Protein AF-A0A1E3LN48-F1 (afdb_monomer_lite)

pLDDT: mean 78.19, std 21.35, range [26.23, 97.19]

Sequence (178 aa):
MTSVLDLRGLIEAQARANANANAYWLDAEYPFARYLGAAATSGVENNGWIWRRGAGKARMLKGLMGLFRPIASDCLCRARGDVAHAAGALEEALRDDEACFFDLRAYVFGEMGDAEKLQLMAAMGMSGRIYPALFGSVMRGLGLGWADVSAQLISPGGAIPAFVVCGIARESSREAIV

Radius of gyration: 16.96 Å; chains: 1; bounding box: 61×35×39 Å

Foldseek 3Di:
DDDDLVLLVVLVLLLVLQCVLPVCSLVPPDLLLQQLLVLLVVCQDPVGGLLDPPNPLLSNLLSLCSNVSSLSSVLCSVVSNPSVNSSVVLVVLLVPACWDQDPNDIDRLLVDDLNVLSNVSNVQSNVSHDRSVSSNSNCVNSVHDSVSNVVLSPDPVSDPPSPPDPDPDPPPPPPPDD

Structure (mmCIF, N/CA/C/O backbone):
data_AF-A0A1E3LN48-F1
#
_entry.id   AF-A0A1E3LN48-F1
#
loop_
_atom_site.group_PDB
_atom_site.id
_atom_site.type_symbol
_atom_site.label_atom_id
_atom_site.label_alt_id
_atom_site.label_comp_id
_atom_site.label_asym_id
_atom_site.label_entity_id
_atom_site.label_seq_id
_atom_site.pdbx_PDB_ins_code
_atom_site.Cartn_x
_atom_site.Cartn_y
_atom_site.Cartn_z
_atom_site.occupancy
_atom_site.B_iso_or_equiv
_atom_site.auth_seq_id
_atom_site.auth_comp_id
_atom_site.auth_asym_id
_atom_site.auth_atom_id
_atom_site.pdbx_PDB_model_num
ATOM 1 N N . MET A 1 1 ? -15.979 13.559 -11.680 1.00 32.53 1 MET A N 1
ATOM 2 C CA . MET A 1 1 ? -15.037 12.838 -12.564 1.00 32.53 1 MET A CA 1
ATOM 3 C C . MET A 1 1 ? -13.732 13.618 -12.613 1.00 32.53 1 MET A C 1
ATOM 5 O O . MET A 1 1 ? -13.529 14.429 -13.504 1.00 32.53 1 MET A O 1
ATOM 9 N N . THR A 1 2 ? -12.889 13.461 -11.597 1.00 31.11 2 THR A N 1
ATOM 10 C CA . THR A 1 2 ? -11.573 14.104 -11.525 1.00 31.11 2 THR A CA 1
ATOM 11 C C . THR A 1 2 ? -10.541 13.153 -12.115 1.00 31.11 2 THR A C 1
ATOM 13 O O . THR A 1 2 ? -10.329 12.077 -11.571 1.00 31.11 2 THR A O 1
ATOM 16 N N . SER A 1 3 ? -10.006 13.569 -13.269 1.00 39.31 3 SER A N 1
ATOM 17 C CA . SER A 1 3 ? -8.729 13.215 -13.901 1.00 39.31 3 SER A CA 1
ATOM 18 C C . SER A 1 3 ? -8.033 11.962 -13.373 1.00 39.31 3 SER A C 1
ATOM 20 O O . SER A 1 3 ? -7.564 11.963 -12.238 1.00 39.31 3 SER A O 1
ATOM 22 N N . VAL A 1 4 ? -7.927 10.960 -14.254 1.00 45.59 4 VAL A N 1
ATOM 23 C CA . VAL A 1 4 ? -7.030 9.795 -14.206 1.00 45.59 4 VAL A CA 1
ATOM 24 C C . VAL A 1 4 ? -5.943 9.956 -13.147 1.00 45.59 4 VAL A C 1
ATOM 26 O O . VAL A 1 4 ? -5.058 10.802 -13.264 1.00 45.59 4 VAL A O 1
ATOM 29 N N . LEU A 1 5 ? -6.072 9.147 -12.100 1.00 58.22 5 LEU A N 1
ATOM 30 C CA . LEU A 1 5 ? -4.992 8.733 -11.224 1.00 58.22 5 LEU A CA 1
ATOM 31 C C . LEU A 1 5 ? -3.686 8.642 -12.027 1.00 58.22 5 LEU A C 1
ATOM 33 O O . LEU A 1 5 ? -3.511 7.683 -12.774 1.00 58.22 5 LEU A O 1
ATOM 37 N N . ASP A 1 6 ? -2.742 9.575 -11.873 1.00 74.56 6 ASP A N 1
ATOM 38 C CA . ASP A 1 6 ? -1.386 9.356 -12.402 1.00 74.56 6 ASP A CA 1
ATOM 39 C C . ASP A 1 6 ? -0.614 8.399 -11.475 1.00 74.56 6 ASP A C 1
ATOM 41 O O . ASP A 1 6 ? 0.480 8.675 -10.978 1.00 74.56 6 ASP A O 1
ATOM 45 N N . LEU A 1 7 ? -1.240 7.252 -11.184 1.00 83.88 7 LEU A N 1
ATOM 46 C CA . LEU A 1 7 ? -0.629 6.128 -10.485 1.00 83.88 7 LEU A CA 1
ATOM 47 C C . LEU A 1 7 ? 0.600 5.653 -11.245 1.00 83.88 7 LEU A C 1
ATOM 49 O O . LEU A 1 7 ? 1.562 5.228 -10.618 1.00 83.88 7 LEU A O 1
ATOM 53 N N . ARG A 1 8 ? 0.607 5.785 -12.574 1.00 89.12 8 ARG A N 1
ATOM 54 C CA . ARG A 1 8 ? 1.781 5.496 -13.391 1.00 89.12 8 ARG A CA 1
ATOM 55 C C . ARG A 1 8 ? 2.971 6.358 -12.976 1.00 89.12 8 ARG A C 1
ATOM 57 O O . ARG A 1 8 ? 4.018 5.797 -12.673 1.00 89.12 8 ARG A O 1
ATOM 64 N N . GLY A 1 9 ? 2.812 7.678 -12.889 1.00 86.44 9 GLY A N 1
ATOM 65 C CA . GLY A 1 9 ? 3.863 8.582 -12.419 1.00 86.44 9 GLY A CA 1
ATOM 66 C C . GLY A 1 9 ? 4.313 8.280 -10.986 1.00 86.44 9 GLY A C 1
ATOM 67 O O . GLY A 1 9 ? 5.513 8.281 -10.699 1.00 86.44 9 GLY A O 1
ATOM 68 N N . LEU A 1 10 ? 3.372 7.943 -10.093 1.00 86.56 10 LEU A N 1
ATOM 69 C CA . LEU A 1 10 ? 3.674 7.522 -8.716 1.00 86.56 10 LEU A CA 1
ATOM 70 C C . LEU A 1 10 ? 4.502 6.225 -8.669 1.00 86.56 10 LEU A C 1
ATOM 72 O O . LEU A 1 10 ? 5.487 6.142 -7.934 1.00 86.56 10 LEU A O 1
ATOM 76 N N . ILE A 1 11 ? 4.123 5.225 -9.465 1.00 91.00 11 ILE A N 1
ATOM 77 C CA . ILE A 1 11 ? 4.805 3.931 -9.570 1.00 91.00 11 ILE A CA 1
ATOM 78 C C . ILE A 1 11 ? 6.184 4.097 -10.211 1.00 91.00 11 ILE A C 1
ATOM 80 O O . ILE A 1 11 ? 7.158 3.538 -9.717 1.00 91.00 11 ILE A O 1
ATOM 84 N N . GLU A 1 12 ? 6.307 4.910 -11.258 1.00 91.19 12 GLU A N 1
ATOM 85 C CA . GLU A 1 12 ? 7.580 5.176 -11.928 1.00 91.19 12 GLU A CA 1
ATOM 86 C C . GLU A 1 12 ? 8.584 5.851 -10.986 1.00 91.19 12 GLU A C 1
ATOM 88 O O . GLU A 1 12 ? 9.752 5.468 -10.898 1.00 91.19 12 GLU A O 1
ATOM 93 N N . ALA A 1 13 ? 8.124 6.838 -10.223 1.00 86.88 13 ALA A N 1
ATOM 94 C CA . ALA A 1 13 ? 8.939 7.482 -9.209 1.00 86.88 13 ALA A CA 1
ATOM 95 C C . ALA A 1 13 ? 9.347 6.517 -8.088 1.00 86.88 13 ALA A C 1
ATOM 97 O O . ALA A 1 13 ? 10.489 6.584 -7.627 1.00 86.88 13 ALA A O 1
ATOM 98 N N . GLN A 1 14 ? 8.466 5.596 -7.686 1.00 89.94 14 GLN A N 1
ATOM 99 C CA . GLN A 1 14 ? 8.826 4.558 -6.724 1.00 89.94 14 GLN A CA 1
ATOM 100 C C . GLN A 1 14 ? 9.845 3.566 -7.300 1.00 89.94 14 GLN A C 1
ATOM 102 O O . GLN A 1 14 ? 10.786 3.201 -6.600 1.00 89.94 14 GLN A O 1
ATOM 107 N N . ALA A 1 15 ? 9.731 3.187 -8.574 1.00 91.31 15 ALA A N 1
ATOM 108 C CA . ALA A 1 15 ? 10.715 2.341 -9.247 1.00 91.31 15 ALA A CA 1
ATOM 109 C C . ALA A 1 15 ? 12.105 2.998 -9.255 1.00 91.31 15 ALA A C 1
ATOM 111 O O . ALA A 1 15 ? 13.094 2.355 -8.900 1.00 91.31 15 ALA A O 1
ATOM 112 N N . ARG A 1 16 ? 12.183 4.303 -9.561 1.00 89.81 16 ARG A N 1
ATOM 113 C CA . ARG A 1 16 ? 13.435 5.076 -9.455 1.00 89.81 16 ARG A CA 1
ATOM 114 C C . ARG A 1 16 ? 13.967 5.115 -8.024 1.00 89.81 16 ARG A C 1
ATOM 116 O O . ARG A 1 16 ? 15.164 4.948 -7.814 1.00 89.81 16 ARG A O 1
ATOM 123 N N . ALA A 1 17 ? 13.094 5.318 -7.038 1.00 86.19 17 ALA A N 1
ATOM 124 C CA . ALA A 1 17 ? 13.481 5.314 -5.630 1.00 86.19 17 ALA A CA 1
ATOM 125 C C . ALA A 1 17 ? 14.064 3.959 -5.195 1.00 86.19 17 ALA A C 1
ATOM 127 O O . ALA A 1 17 ? 15.089 3.933 -4.514 1.00 86.19 17 ALA A O 1
ATOM 128 N N . ASN A 1 18 ? 13.458 2.849 -5.625 1.00 88.81 18 ASN A N 1
ATOM 129 C CA . ASN A 1 18 ? 13.949 1.503 -5.337 1.00 88.81 18 ASN A CA 1
ATOM 130 C C . ASN A 1 18 ? 15.309 1.253 -6.002 1.00 88.81 18 ASN A C 1
ATOM 132 O O . ASN A 1 18 ? 16.236 0.823 -5.321 1.00 88.81 18 ASN A O 1
ATOM 136 N N . ALA A 1 19 ? 15.457 1.604 -7.284 1.00 89.62 19 ALA A N 1
ATOM 137 C CA . ALA A 1 19 ? 16.708 1.447 -8.027 1.00 89.62 19 ALA A CA 1
ATOM 138 C C . ALA A 1 19 ? 17.864 2.267 -7.430 1.00 89.62 19 ALA A C 1
ATOM 140 O O . ALA A 1 19 ? 18.991 1.783 -7.354 1.00 89.62 19 ALA A O 1
ATOM 141 N N . ASN A 1 20 ? 17.578 3.482 -6.953 1.00 87.50 20 ASN A N 1
ATOM 142 C CA . ASN A 1 20 ? 18.562 4.322 -6.271 1.00 87.50 20 ASN A CA 1
ATOM 143 C C . ASN A 1 20 ? 18.987 3.748 -4.911 1.00 87.50 20 ASN A C 1
ATOM 145 O O . ASN A 1 20 ? 20.121 3.960 -4.488 1.00 87.50 20 ASN A O 1
ATOM 149 N N . ALA A 1 21 ? 18.084 3.058 -4.208 1.00 83.94 21 ALA A N 1
ATOM 150 C CA . ALA A 1 21 ? 18.384 2.435 -2.921 1.00 83.94 21 ALA A CA 1
ATOM 151 C C . ALA A 1 21 ? 19.149 1.110 -3.082 1.00 83.94 21 ALA A C 1
ATOM 153 O O . ALA A 1 21 ? 20.070 0.832 -2.316 1.00 83.94 21 ALA A O 1
ATOM 154 N N . ASN A 1 22 ? 18.774 0.296 -4.068 1.00 86.31 22 ASN A N 1
ATOM 155 C CA . ASN A 1 22 ? 19.440 -0.953 -4.413 1.00 86.31 22 ASN A CA 1
ATOM 156 C C . ASN A 1 22 ? 19.240 -1.249 -5.905 1.00 86.31 22 ASN A C 1
ATOM 158 O O . ASN A 1 22 ? 18.113 -1.451 -6.341 1.00 86.31 22 ASN A O 1
ATOM 162 N N . ALA A 1 23 ? 20.324 -1.372 -6.675 1.00 89.94 23 ALA A N 1
ATOM 163 C CA . ALA A 1 23 ? 20.253 -1.706 -8.100 1.00 89.94 23 ALA A CA 1
ATOM 164 C C . ALA A 1 23 ? 19.588 -3.071 -8.386 1.00 89.94 23 ALA A C 1
ATOM 166 O O . ALA A 1 23 ? 18.992 -3.248 -9.444 1.00 89.94 23 ALA A O 1
ATOM 167 N N . TYR A 1 24 ? 19.632 -4.006 -7.431 1.00 92.00 24 TYR A N 1
ATOM 168 C CA . TYR A 1 24 ? 19.063 -5.358 -7.528 1.00 92.00 24 TYR A CA 1
ATOM 169 C C . TYR A 1 24 ? 17.739 -5.507 -6.762 1.00 92.00 24 TYR A C 1
ATOM 171 O O . TYR A 1 24 ? 17.374 -6.602 -6.343 1.00 92.00 24 TYR A O 1
ATOM 179 N N . TRP A 1 25 ? 17.018 -4.410 -6.516 1.00 91.19 25 TRP A N 1
ATOM 180 C CA . TRP A 1 25 ? 15.824 -4.408 -5.662 1.00 91.19 25 TRP A CA 1
ATOM 181 C C . TRP A 1 25 ? 14.703 -5.358 -6.111 1.00 91.19 25 TRP A C 1
ATOM 183 O O . TRP A 1 25 ? 13.940 -5.812 -5.262 1.00 91.19 25 TRP A O 1
ATOM 193 N N . LEU A 1 26 ? 14.601 -5.660 -7.410 1.00 92.69 26 LEU A N 1
ATOM 194 C CA . LEU A 1 26 ? 13.604 -6.595 -7.945 1.00 92.69 26 LEU A CA 1
ATOM 195 C C . LEU A 1 26 ? 13.835 -8.036 -7.475 1.00 92.69 26 LEU A C 1
ATOM 197 O O . LEU A 1 26 ? 12.864 -8.760 -7.264 1.00 92.69 26 LEU A O 1
ATOM 201 N N . ASP A 1 27 ? 15.096 -8.415 -7.272 1.00 90.88 27 ASP A N 1
ATOM 202 C CA . ASP A 1 27 ? 15.512 -9.773 -6.903 1.00 90.88 27 ASP A CA 1
ATOM 203 C C . ASP A 1 27 ? 15.872 -9.892 -5.414 1.00 90.88 27 ASP A C 1
ATOM 205 O O . ASP A 1 27 ? 16.232 -10.960 -4.932 1.00 90.88 27 ASP A O 1
ATOM 209 N N . ALA A 1 28 ? 15.776 -8.794 -4.663 1.00 87.50 28 ALA A N 1
ATOM 210 C CA . ALA A 1 28 ? 16.180 -8.728 -3.260 1.00 87.50 28 ALA A CA 1
ATOM 211 C C . ALA A 1 28 ? 15.145 -9.302 -2.272 1.00 87.50 28 ALA A C 1
ATOM 213 O O . ALA A 1 28 ? 15.385 -9.262 -1.067 1.00 87.50 28 ALA A O 1
ATOM 214 N N . GLU A 1 29 ? 13.994 -9.780 -2.764 1.00 89.06 29 GLU A N 1
ATOM 215 C CA . GLU A 1 29 ? 12.923 -10.422 -1.978 1.00 89.06 29 GLU A CA 1
ATOM 216 C C . GLU A 1 29 ? 12.511 -9.631 -0.722 1.00 89.06 29 GLU A C 1
ATOM 218 O O . GLU A 1 29 ? 12.243 -10.178 0.351 1.00 89.06 29 GLU A O 1
ATOM 223 N N . TYR A 1 30 ? 12.462 -8.302 -0.848 1.00 89.81 30 TYR A N 1
ATOM 224 C CA . TYR A 1 30 ? 12.122 -7.431 0.269 1.00 89.81 30 TYR A CA 1
ATOM 225 C C . TYR A 1 30 ? 10.718 -7.736 0.824 1.00 89.81 30 TYR A C 1
ATOM 227 O O . TYR A 1 30 ? 9.749 -7.793 0.064 1.00 89.81 30 TYR A O 1
ATOM 235 N N . PRO A 1 31 ? 10.553 -7.845 2.157 1.00 92.56 31 PRO A N 1
ATOM 236 C CA . PRO A 1 31 ? 9.272 -8.179 2.772 1.00 92.56 31 PRO A CA 1
ATOM 237 C C . PRO A 1 31 ? 8.363 -6.941 2.882 1.00 92.56 31 PRO A C 1
ATOM 239 O O . PRO A 1 31 ? 8.064 -6.465 3.981 1.00 92.56 31 PRO A O 1
ATOM 242 N N . PHE A 1 32 ? 7.906 -6.394 1.751 1.00 94.31 32 PHE A N 1
ATOM 243 C CA . PHE A 1 32 ? 7.126 -5.148 1.705 1.00 94.31 32 PHE A CA 1
ATOM 244 C C . PHE A 1 32 ? 5.854 -5.177 2.550 1.00 94.31 32 PHE A C 1
ATOM 246 O O . PHE A 1 32 ? 5.536 -4.173 3.183 1.00 94.31 32 PHE A O 1
ATOM 253 N N . ALA A 1 33 ? 5.173 -6.319 2.648 1.00 94.12 33 ALA A N 1
ATOM 254 C CA . ALA A 1 33 ? 4.022 -6.465 3.537 1.00 94.12 33 ALA A CA 1
ATOM 255 C C . ALA A 1 33 ? 4.400 -6.220 5.010 1.00 94.12 33 ALA A C 1
ATOM 257 O O . ALA A 1 33 ? 3.713 -5.483 5.717 1.00 94.12 33 ALA A O 1
ATOM 258 N N . ARG A 1 34 ? 5.548 -6.742 5.459 1.00 92.56 34 ARG A N 1
ATOM 259 C CA . ARG A 1 34 ? 6.051 -6.511 6.819 1.00 92.56 34 ARG A CA 1
ATOM 260 C C . ARG A 1 34 ? 6.436 -5.049 7.029 1.00 92.56 34 ARG A C 1
ATOM 262 O O . ARG A 1 34 ? 6.153 -4.500 8.092 1.00 92.56 34 ARG A O 1
ATOM 269 N N . TYR A 1 35 ? 7.030 -4.401 6.025 1.00 91.25 35 TYR A N 1
ATOM 270 C CA . TYR A 1 35 ? 7.313 -2.963 6.081 1.00 91.25 35 TYR A CA 1
ATOM 271 C C . TYR A 1 35 ? 6.037 -2.123 6.152 1.00 91.25 35 TYR A C 1
ATOM 273 O O . TYR A 1 35 ? 5.977 -1.199 6.959 1.00 91.25 35 TYR A O 1
ATOM 281 N N . LEU A 1 36 ? 5.006 -2.464 5.375 1.00 93.06 36 LEU A N 1
ATOM 282 C CA . LEU A 1 36 ? 3.689 -1.837 5.468 1.00 93.06 36 LEU A CA 1
ATOM 283 C C . LEU A 1 36 ? 3.114 -1.996 6.875 1.00 93.06 36 LEU A C 1
ATOM 285 O O . LEU A 1 36 ? 2.660 -1.019 7.467 1.00 93.06 36 LEU A O 1
ATOM 289 N N . GLY A 1 37 ? 3.184 -3.209 7.427 1.00 92.19 37 GLY A N 1
ATOM 290 C CA . GLY A 1 37 ? 2.697 -3.472 8.772 1.00 92.19 37 GLY A CA 1
ATOM 291 C C . GLY A 1 37 ? 3.433 -2.631 9.820 1.00 92.19 37 GLY A C 1
ATOM 292 O O . GLY A 1 37 ? 2.800 -2.001 10.664 1.00 92.19 37 GLY A O 1
ATOM 293 N N . ALA A 1 38 ? 4.763 -2.541 9.718 1.00 88.88 38 ALA A N 1
ATOM 294 C CA . ALA A 1 38 ? 5.583 -1.728 10.611 1.00 88.88 38 ALA A CA 1
ATOM 295 C C . ALA A 1 38 ? 5.232 -0.237 10.484 1.00 88.88 38 ALA A C 1
ATOM 297 O O . ALA A 1 38 ? 4.967 0.417 11.490 1.00 88.88 38 ALA A O 1
ATOM 298 N N . ALA A 1 39 ? 5.128 0.286 9.260 1.00 86.81 39 ALA A N 1
ATOM 299 C CA . ALA A 1 39 ? 4.741 1.672 9.006 1.00 86.81 39 ALA A CA 1
ATOM 300 C C . ALA A 1 39 ? 3.342 2.000 9.559 1.00 86.81 39 ALA A C 1
ATOM 302 O O . ALA A 1 39 ? 3.146 3.064 10.148 1.00 86.81 39 ALA A O 1
ATOM 303 N N . ALA A 1 40 ? 2.387 1.073 9.437 1.00 88.50 40 ALA A N 1
ATOM 304 C CA . ALA A 1 40 ? 1.052 1.214 10.009 1.00 88.50 40 ALA A CA 1
ATOM 305 C C . ALA A 1 40 ? 1.088 1.257 11.547 1.00 88.50 40 ALA A C 1
ATOM 307 O O . ALA A 1 40 ? 0.425 2.109 12.140 1.00 88.50 40 ALA A O 1
ATOM 308 N N . THR A 1 41 ? 1.924 0.431 12.197 1.00 83.44 41 THR A N 1
ATOM 309 C CA . THR A 1 41 ? 2.125 0.494 13.660 1.00 83.44 41 THR A CA 1
ATOM 310 C C . THR A 1 41 ? 2.827 1.772 14.115 1.00 83.44 41 THR A C 1
ATOM 312 O O . THR A 1 41 ? 2.404 2.374 15.097 1.00 83.44 41 THR A O 1
ATOM 315 N N . SER A 1 42 ? 3.843 2.247 13.383 1.00 72.25 42 SER A N 1
ATOM 316 C CA . SER A 1 42 ? 4.540 3.511 13.673 1.00 72.25 42 SER A CA 1
ATOM 317 C C . SER A 1 42 ? 3.638 4.735 13.518 1.00 72.25 42 SER A C 1
ATOM 319 O O . SER A 1 42 ? 3.952 5.805 14.025 1.00 72.25 42 SER A O 1
ATOM 321 N N . GLY A 1 43 ? 2.486 4.569 12.866 1.00 63.41 43 GLY A N 1
ATOM 322 C CA . GLY A 1 43 ? 1.376 5.511 12.893 1.00 63.41 43 GLY A CA 1
ATOM 323 C C . GLY A 1 43 ? 0.883 5.897 14.295 1.00 63.41 43 GLY A C 1
ATOM 324 O O . GLY A 1 43 ? 0.198 6.914 14.444 1.00 63.41 43 GLY A O 1
ATOM 325 N N . VAL A 1 44 ? 1.242 5.103 15.304 1.00 55.84 44 VAL A N 1
ATOM 326 C CA . VAL A 1 44 ? 1.028 5.335 16.731 1.00 55.84 44 VAL A CA 1
ATOM 327 C C . VAL A 1 44 ? 2.347 5.835 17.336 1.00 55.84 44 VAL A C 1
ATOM 329 O O . VAL A 1 44 ? 3.255 5.052 17.595 1.00 55.84 44 VAL A O 1
ATOM 332 N N . GLU A 1 45 ? 2.484 7.146 17.544 1.00 56.47 45 GLU A N 1
ATOM 333 C CA . GLU A 1 45 ? 3.644 7.737 18.230 1.00 56.47 45 GLU A CA 1
ATOM 334 C C . GLU A 1 45 ? 3.330 8.025 19.710 1.00 56.47 45 GLU A C 1
ATOM 336 O O . GLU A 1 45 ? 2.171 8.068 20.125 1.00 56.47 45 GLU A O 1
ATOM 341 N N . ASN A 1 46 ? 4.372 8.311 20.504 1.00 42.62 46 ASN A N 1
ATOM 342 C CA . ASN A 1 46 ? 4.282 8.632 21.939 1.00 42.62 46 ASN A CA 1
ATOM 343 C C . ASN A 1 46 ? 3.325 9.801 22.283 1.00 42.62 46 ASN A C 1
ATOM 345 O O . ASN A 1 46 ? 2.891 9.908 23.425 1.00 42.62 46 ASN A O 1
ATOM 349 N N . ASN A 1 47 ? 2.959 10.649 21.310 1.00 47.22 47 ASN A N 1
ATOM 350 C CA . ASN A 1 47 ? 2.022 11.776 21.471 1.00 47.22 47 ASN A CA 1
ATOM 351 C C . ASN A 1 47 ? 0.618 11.502 20.885 1.00 47.22 47 ASN A C 1
ATOM 353 O O . ASN A 1 47 ? -0.170 12.426 20.668 1.00 47.22 47 ASN A O 1
ATOM 357 N N . GLY A 1 48 ? 0.298 10.239 20.600 1.00 57.97 48 GLY A N 1
ATOM 358 C CA . GLY A 1 48 ? -0.936 9.811 19.948 1.00 57.97 48 GLY A CA 1
ATOM 359 C C . GLY A 1 48 ? -0.740 9.477 18.469 1.00 57.97 48 GLY A C 1
ATOM 360 O O . GLY A 1 48 ? 0.372 9.329 17.967 1.00 57.97 48 GLY A O 1
ATOM 361 N N . TRP A 1 49 ? -1.851 9.329 17.753 1.00 61.91 49 TRP A N 1
ATOM 362 C CA . TRP A 1 49 ? -1.811 8.914 16.353 1.00 61.91 49 TRP A CA 1
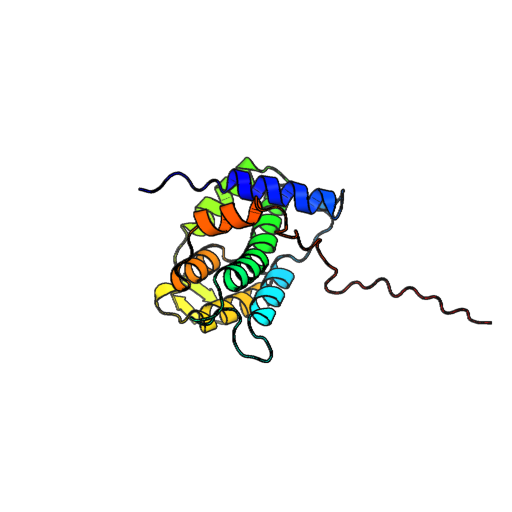ATOM 363 C C . TRP A 1 49 ? -1.323 10.068 15.465 1.00 61.91 49 TRP A C 1
ATOM 365 O O . TRP A 1 49 ? -1.891 11.162 15.510 1.00 61.91 49 TRP A O 1
ATOM 375 N N . ILE A 1 50 ? -0.335 9.806 14.597 1.00 60.44 50 ILE A N 1
ATOM 376 C CA . ILE A 1 50 ? 0.160 10.737 13.551 1.00 60.44 50 ILE A CA 1
ATOM 377 C C . ILE A 1 50 ? -0.995 11.220 12.645 1.00 60.44 50 ILE A C 1
ATOM 379 O O . ILE A 1 50 ? -0.918 12.265 12.003 1.00 60.44 50 ILE A O 1
ATOM 383 N N . TRP A 1 51 ? -2.078 10.449 12.646 1.00 60.69 51 TRP A N 1
ATOM 384 C CA . TRP A 1 51 ? -3.255 10.522 11.795 1.00 60.69 51 TRP A CA 1
ATOM 385 C C . TRP A 1 51 ? -4.446 11.261 12.420 1.00 60.69 51 TRP A C 1
ATOM 387 O O . TRP A 1 51 ? -5.515 11.311 11.820 1.00 60.69 51 TRP A O 1
ATOM 397 N N . ARG A 1 52 ? -4.316 11.812 13.638 1.00 61.97 52 ARG A N 1
ATOM 398 C CA . ARG A 1 52 ? -5.423 12.552 14.270 1.00 61.97 52 ARG A CA 1
ATOM 399 C C . ARG A 1 52 ? -5.771 13.810 13.472 1.00 61.97 52 ARG A C 1
ATOM 401 O O . ARG A 1 52 ? -4.879 14.557 13.070 1.00 61.97 52 ARG A O 1
ATOM 408 N N . ARG A 1 53 ? -7.072 14.114 13.366 1.00 50.12 53 ARG A N 1
ATOM 409 C CA . ARG A 1 53 ? -7.571 15.446 12.975 1.00 50.12 53 ARG A CA 1
ATOM 410 C C . ARG A 1 53 ? -6.905 16.505 13.862 1.00 50.12 53 ARG A C 1
ATOM 412 O O . ARG A 1 53 ? -7.143 16.532 15.065 1.00 50.12 53 ARG A O 1
ATOM 419 N N . GLY A 1 54 ? -6.040 17.327 13.270 1.00 56.16 54 GLY A N 1
ATOM 420 C CA . GLY A 1 54 ? -5.214 18.319 13.972 1.00 56.16 54 GLY A CA 1
ATOM 421 C C . GLY A 1 54 ? -3.708 18.132 13.765 1.00 56.16 54 GLY A C 1
ATOM 422 O O . GLY A 1 54 ? -2.948 19.085 13.928 1.00 56.16 54 GLY A O 1
ATOM 423 N N . ALA A 1 55 ? -3.261 16.952 13.325 1.00 62.09 55 ALA A N 1
ATOM 424 C CA . ALA A 1 55 ? -1.932 16.799 12.752 1.00 62.09 55 ALA A CA 1
ATOM 425 C C . ALA A 1 55 ? -1.860 17.630 11.460 1.00 62.09 55 ALA A C 1
ATOM 427 O O . ALA A 1 55 ? -2.711 17.503 10.582 1.00 62.09 55 ALA A O 1
ATOM 428 N N . GLY A 1 56 ? -0.871 18.520 11.339 1.00 74.81 56 GLY A N 1
ATOM 429 C CA . GLY A 1 56 ? -0.719 19.344 10.137 1.00 74.81 56 GLY A CA 1
ATOM 430 C C . GLY A 1 56 ? -0.651 18.489 8.863 1.00 74.81 56 GLY A C 1
ATOM 431 O O . GLY A 1 56 ? -0.066 17.404 8.872 1.00 74.81 56 GLY A O 1
ATOM 432 N N . LYS A 1 57 ? -1.213 18.986 7.752 1.00 77.88 57 LYS A N 1
ATOM 433 C CA . LYS A 1 57 ? -1.330 18.262 6.469 1.00 77.88 57 LYS A CA 1
ATOM 434 C C . LYS A 1 57 ? -0.027 17.585 6.022 1.00 77.88 57 LYS A C 1
ATOM 436 O O . LYS A 1 57 ? -0.044 16.424 5.631 1.00 77.88 57 LYS A O 1
ATOM 441 N N . ALA A 1 58 ? 1.108 18.271 6.161 1.00 77.38 58 ALA A N 1
ATOM 442 C CA . ALA A 1 58 ? 2.426 17.728 5.823 1.00 77.38 58 ALA A CA 1
ATOM 443 C C . ALA A 1 58 ? 2.791 16.463 6.626 1.00 77.38 58 ALA A C 1
ATOM 445 O O . ALA A 1 58 ? 3.371 15.521 6.087 1.00 77.38 58 ALA A O 1
ATOM 446 N N . ARG A 1 59 ? 2.425 16.412 7.912 1.00 76.31 59 ARG A N 1
ATOM 447 C CA . ARG A 1 59 ? 2.679 15.256 8.779 1.00 76.31 59 ARG A CA 1
ATOM 448 C C . ARG A 1 59 ? 1.819 14.059 8.374 1.00 76.31 59 ARG A C 1
ATOM 450 O O . ARG A 1 59 ? 2.344 12.952 8.281 1.00 76.31 59 ARG A O 1
ATOM 457 N N . MET A 1 60 ? 0.540 14.293 8.072 1.00 78.88 60 MET A N 1
ATOM 458 C CA . MET A 1 60 ? -0.361 13.248 7.568 1.00 78.88 60 MET A CA 1
ATOM 459 C C . MET A 1 60 ? 0.115 12.698 6.218 1.00 78.88 60 MET A C 1
ATOM 461 O O . MET A 1 60 ? 0.155 11.485 6.029 1.00 78.88 60 MET A O 1
ATOM 465 N N . LEU A 1 61 ? 0.564 13.568 5.307 1.00 79.00 61 LEU A N 1
ATOM 466 C CA . LEU A 1 61 ? 1.111 13.156 4.010 1.00 79.00 61 LEU A CA 1
ATOM 467 C C . LEU A 1 61 ? 2.402 12.348 4.145 1.00 79.00 61 LEU A C 1
ATOM 469 O O . LEU A 1 61 ? 2.562 11.336 3.466 1.00 79.00 61 LEU A O 1
ATOM 473 N N . LYS A 1 62 ? 3.304 12.737 5.053 1.00 78.81 62 LYS A N 1
ATOM 474 C CA . LYS A 1 62 ? 4.508 11.950 5.352 1.00 78.81 62 LYS A CA 1
ATOM 475 C C . LYS A 1 62 ? 4.146 10.539 5.825 1.00 78.81 62 LYS A C 1
ATOM 477 O O . LYS A 1 62 ? 4.756 9.578 5.361 1.00 78.81 62 LYS A O 1
ATOM 482 N N . GLY A 1 63 ? 3.151 10.423 6.707 1.00 80.81 63 GLY A N 1
ATOM 483 C CA . GLY A 1 63 ? 2.610 9.138 7.148 1.00 80.81 63 GLY A CA 1
ATOM 484 C C . GLY A 1 63 ? 2.048 8.327 5.981 1.00 80.81 63 GLY A C 1
ATOM 485 O O . GLY A 1 63 ? 2.457 7.183 5.787 1.00 80.81 63 GLY A O 1
ATOM 486 N N . LEU A 1 64 ? 1.159 8.917 5.169 1.00 85.56 64 LEU A N 1
ATOM 487 C CA . LEU A 1 64 ? 0.539 8.240 4.019 1.00 85.56 64 LEU A CA 1
ATOM 488 C C . LEU A 1 64 ? 1.588 7.711 3.046 1.00 85.56 64 LEU A C 1
ATOM 490 O O . LEU A 1 64 ? 1.494 6.573 2.597 1.00 85.56 64 LEU A O 1
ATOM 494 N N . MET A 1 65 ? 2.624 8.501 2.766 1.00 84.12 65 MET A N 1
ATOM 495 C CA . MET A 1 65 ? 3.733 8.066 1.923 1.00 84.12 65 MET A CA 1
ATOM 496 C C . MET A 1 65 ? 4.515 6.899 2.535 1.00 84.12 65 MET A C 1
ATOM 498 O O . MET A 1 65 ? 5.060 6.085 1.797 1.00 84.12 65 MET A O 1
ATOM 502 N N . GLY A 1 66 ? 4.576 6.785 3.862 1.00 84.94 66 GLY A N 1
ATOM 503 C CA . GLY A 1 66 ? 5.134 5.613 4.541 1.00 84.94 66 GLY A CA 1
ATOM 504 C C . GLY A 1 66 ? 4.341 4.328 4.279 1.00 84.94 66 GLY A C 1
ATOM 505 O O . GLY A 1 66 ? 4.943 3.266 4.170 1.00 84.94 66 GLY A O 1
ATOM 506 N N . LEU A 1 67 ? 3.019 4.428 4.112 1.00 89.56 67 LEU A N 1
ATOM 507 C CA . LEU A 1 67 ? 2.147 3.295 3.777 1.00 89.56 67 LEU A CA 1
ATOM 508 C C . LEU A 1 67 ? 2.140 2.996 2.273 1.00 89.56 67 LEU A C 1
ATOM 510 O O . LEU A 1 67 ? 2.188 1.841 1.866 1.00 89.56 67 LEU A O 1
ATOM 514 N N . PHE A 1 68 ? 2.119 4.029 1.430 1.00 91.25 68 PHE A N 1
ATOM 515 C CA . PHE A 1 68 ? 2.022 3.868 -0.020 1.00 91.25 68 PHE A CA 1
ATOM 516 C C . PHE A 1 68 ? 3.253 3.189 -0.632 1.00 91.25 68 PHE A C 1
ATOM 518 O O . PHE A 1 68 ? 3.125 2.311 -1.480 1.00 91.25 68 PHE A O 1
ATOM 525 N N . ARG A 1 69 ? 4.462 3.572 -0.208 1.00 89.75 69 ARG A N 1
ATOM 526 C CA . ARG A 1 69 ? 5.717 3.074 -0.799 1.00 89.75 69 ARG A CA 1
ATOM 527 C C . ARG A 1 69 ? 5.886 1.550 -0.767 1.00 89.75 69 ARG A C 1
ATOM 529 O O . ARG A 1 69 ? 6.250 1.002 -1.810 1.00 89.75 69 ARG A O 1
ATOM 536 N N . PRO A 1 70 ? 5.651 0.845 0.358 1.00 92.88 70 PRO A N 1
ATOM 537 C CA . PRO A 1 70 ? 5.714 -0.613 0.360 1.00 92.88 70 PRO A CA 1
ATOM 538 C C . PRO A 1 70 ? 4.626 -1.245 -0.517 1.00 92.88 70 PRO A C 1
ATOM 540 O O . PRO A 1 70 ? 4.917 -2.226 -1.188 1.00 92.88 70 PRO A O 1
ATOM 543 N N . ILE A 1 71 ? 3.423 -0.661 -0.599 1.00 95.44 71 ILE A N 1
ATOM 544 C CA . ILE A 1 71 ? 2.363 -1.136 -1.510 1.00 95.44 71 ILE A CA 1
ATOM 545 C C . ILE A 1 71 ? 2.830 -1.028 -2.968 1.00 95.44 71 ILE A C 1
ATOM 547 O O . ILE A 1 71 ? 2.832 -2.013 -3.698 1.00 95.44 71 ILE A O 1
ATOM 551 N N . ALA A 1 72 ? 3.294 0.154 -3.375 1.00 93.88 72 ALA A N 1
ATOM 552 C CA . ALA A 1 72 ? 3.788 0.410 -4.725 1.00 93.88 72 ALA A CA 1
ATOM 553 C C . ALA A 1 72 ? 4.986 -0.484 -5.091 1.00 93.88 72 ALA A C 1
ATOM 555 O O . ALA A 1 72 ? 5.069 -0.983 -6.211 1.00 93.88 72 ALA A O 1
ATOM 556 N N . SER A 1 73 ? 5.899 -0.714 -4.144 1.00 94.88 73 SER A N 1
ATOM 557 C CA . SER A 1 73 ? 7.064 -1.580 -4.357 1.00 94.88 73 SER 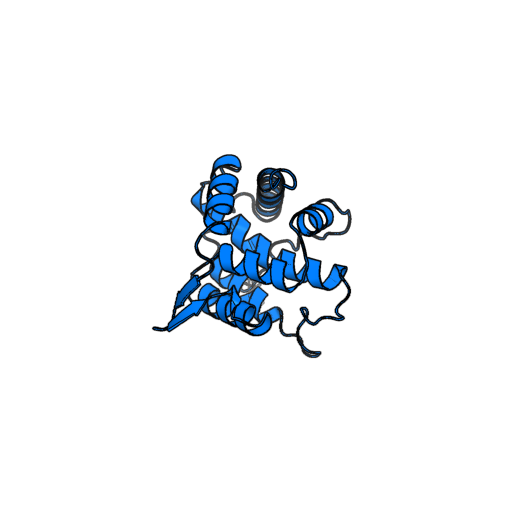A CA 1
ATOM 558 C C . SER A 1 73 ? 6.682 -3.056 -4.485 1.00 94.88 73 SER A C 1
ATOM 560 O O . SER A 1 73 ? 7.247 -3.749 -5.326 1.00 94.88 73 SER A O 1
ATOM 562 N N . ASP A 1 74 ? 5.688 -3.523 -3.726 1.00 95.44 74 ASP A N 1
ATOM 563 C CA . ASP A 1 74 ? 5.142 -4.876 -3.870 1.00 95.44 74 ASP A CA 1
ATOM 564 C C . ASP A 1 74 ? 4.492 -5.077 -5.247 1.00 95.44 74 ASP A C 1
ATOM 566 O O . ASP A 1 74 ? 4.804 -6.047 -5.938 1.00 95.44 74 ASP A O 1
ATOM 570 N N . CYS A 1 75 ? 3.663 -4.126 -5.702 1.00 95.31 75 CYS A N 1
ATOM 571 C CA . CYS A 1 75 ? 3.067 -4.170 -7.043 1.00 95.31 75 CYS A CA 1
ATOM 572 C C . CYS A 1 75 ? 4.140 -4.217 -8.137 1.00 95.31 75 CYS A C 1
ATOM 574 O O . CYS A 1 75 ? 4.059 -5.024 -9.062 1.00 95.31 75 CYS A O 1
ATOM 576 N N . LEU A 1 76 ? 5.176 -3.390 -8.004 1.00 96.00 76 LEU A N 1
ATOM 577 C CA . LEU A 1 76 ? 6.315 -3.365 -8.912 1.00 96.00 76 LEU A CA 1
ATOM 578 C C . LEU A 1 76 ? 7.076 -4.697 -8.957 1.00 96.00 76 LEU A C 1
ATOM 580 O O . LEU A 1 76 ? 7.412 -5.166 -10.043 1.00 96.00 76 LEU A O 1
ATOM 584 N N . CYS A 1 77 ? 7.334 -5.326 -7.810 1.00 94.75 77 CYS A N 1
ATOM 585 C CA . CYS A 1 77 ? 7.998 -6.629 -7.762 1.00 94.75 77 CYS A CA 1
ATOM 586 C C . CYS A 1 77 ? 7.144 -7.730 -8.402 1.00 94.75 77 CYS A C 1
ATOM 588 O O . CYS A 1 77 ? 7.664 -8.513 -9.200 1.00 94.75 77 CYS A O 1
ATOM 590 N N . ARG A 1 78 ? 5.829 -7.750 -8.144 1.00 94.56 78 ARG A N 1
ATOM 591 C CA . ARG A 1 78 ? 4.895 -8.683 -8.803 1.00 94.56 78 ARG A CA 1
ATOM 592 C C . ARG A 1 78 ? 4.856 -8.490 -10.319 1.00 94.56 78 ARG A C 1
ATOM 594 O O . ARG A 1 78 ? 4.784 -9.468 -11.054 1.00 94.56 78 ARG A O 1
ATOM 601 N N . ALA A 1 79 ? 4.970 -7.247 -10.779 1.00 96.62 79 ALA A N 1
ATOM 602 C CA . ALA A 1 79 ? 5.025 -6.892 -12.193 1.00 96.62 79 ALA A CA 1
ATOM 603 C C . ALA A 1 79 ? 6.436 -6.982 -12.809 1.00 96.62 79 ALA A C 1
ATOM 605 O O . ALA A 1 79 ? 6.624 -6.558 -13.945 1.00 96.62 79 ALA A O 1
ATOM 606 N N . ARG A 1 80 ? 7.444 -7.496 -12.085 1.00 96.44 80 ARG A N 1
ATOM 607 C CA . ARG A 1 80 ? 8.846 -7.582 -12.551 1.00 96.44 80 ARG A CA 1
ATOM 608 C C . ARG A 1 80 ? 9.412 -6.240 -13.045 1.00 96.44 80 ARG A C 1
ATOM 610 O O . ARG A 1 80 ? 10.190 -6.193 -13.991 1.00 96.44 80 ARG A O 1
ATOM 617 N N . GLY A 1 81 ? 9.024 -5.147 -12.392 1.00 93.88 81 GLY A N 1
ATOM 618 C CA . GLY A 1 81 ? 9.461 -3.792 -12.726 1.00 93.88 81 GLY A CA 1
ATOM 619 C C . GLY A 1 81 ? 8.689 -3.130 -13.870 1.00 93.88 81 GLY A C 1
ATOM 620 O O . GLY A 1 81 ? 8.964 -1.967 -14.166 1.00 93.88 81 GLY A O 1
ATOM 621 N N . ASP A 1 82 ? 7.713 -3.807 -14.485 1.00 97.19 82 ASP A N 1
ATOM 622 C CA . ASP A 1 82 ? 6.827 -3.184 -15.468 1.00 97.19 82 ASP A CA 1
ATOM 623 C C . ASP A 1 82 ? 5.911 -2.163 -14.779 1.00 97.19 82 ASP A C 1
ATOM 625 O O . ASP A 1 82 ? 4.953 -2.500 -14.079 1.00 97.19 82 ASP A O 1
ATOM 629 N N . VAL A 1 83 ? 6.227 -0.887 -14.990 1.00 94.81 83 VAL A N 1
ATOM 630 C CA . VAL A 1 83 ? 5.519 0.258 -14.409 1.00 94.81 83 VAL A CA 1
ATOM 631 C C . VAL A 1 83 ? 4.064 0.327 -14.868 1.00 94.81 83 VAL A C 1
ATOM 633 O O . VAL A 1 83 ? 3.195 0.667 -14.067 1.00 94.81 83 VAL A O 1
ATOM 636 N N . ALA A 1 84 ? 3.779 0.036 -16.140 1.00 94.56 84 ALA A N 1
ATOM 637 C CA . ALA A 1 84 ? 2.424 0.143 -16.672 1.00 94.56 84 ALA A CA 1
ATOM 638 C C . ALA A 1 84 ? 1.539 -0.966 -16.101 1.00 94.56 84 ALA A C 1
ATOM 640 O O . ALA A 1 84 ? 0.433 -0.692 -15.634 1.00 94.56 84 ALA A O 1
ATOM 641 N N . HIS A 1 85 ? 2.061 -2.192 -16.063 1.00 96.31 85 HIS A N 1
ATOM 642 C CA . HIS A 1 85 ? 1.367 -3.326 -15.468 1.00 96.31 85 HIS A CA 1
ATOM 643 C C . HIS A 1 85 ? 1.169 -3.135 -13.957 1.00 96.31 85 HIS A C 1
ATOM 645 O O . HIS A 1 85 ? 0.052 -3.292 -13.467 1.00 96.31 85 HIS A O 1
ATOM 651 N N . ALA A 1 86 ? 2.203 -2.716 -13.219 1.00 96.00 86 ALA A N 1
ATOM 652 C CA . ALA A 1 86 ? 2.091 -2.437 -11.786 1.00 96.00 86 ALA A CA 1
ATOM 653 C C . ALA A 1 86 ? 1.056 -1.344 -11.481 1.00 96.00 86 ALA A C 1
ATOM 655 O O . ALA A 1 86 ? 0.286 -1.477 -10.531 1.00 96.00 86 ALA A O 1
ATOM 656 N N . ALA A 1 87 ? 1.020 -0.274 -12.281 1.00 93.44 87 ALA A N 1
ATOM 657 C CA . ALA A 1 87 ? 0.049 0.801 -12.115 1.00 93.44 87 ALA A CA 1
ATOM 658 C C . ALA A 1 87 ? -1.386 0.336 -12.399 1.00 93.44 87 ALA A C 1
ATOM 660 O O . ALA A 1 87 ? -2.277 0.668 -11.622 1.00 93.44 87 ALA A O 1
ATOM 661 N N . GLY A 1 88 ? -1.601 -0.454 -13.458 1.00 94.00 88 GLY A N 1
ATOM 662 C CA . GLY A 1 88 ? -2.909 -1.037 -13.770 1.00 94.00 88 GLY A CA 1
ATOM 663 C C . GLY A 1 88 ? -3.403 -1.971 -12.664 1.00 94.00 88 GLY A C 1
ATOM 664 O O . GLY A 1 88 ? -4.508 -1.795 -12.162 1.00 94.00 88 GLY A O 1
ATOM 665 N N . ALA A 1 89 ? -2.544 -2.883 -12.201 1.00 93.50 89 ALA A N 1
ATOM 666 C CA . ALA A 1 89 ? -2.872 -3.805 -11.115 1.00 93.50 89 ALA A CA 1
ATOM 667 C C . ALA A 1 89 ? -3.187 -3.074 -9.799 1.00 93.50 89 ALA A C 1
ATOM 669 O O . ALA A 1 89 ? -4.116 -3.443 -9.084 1.00 93.50 89 ALA A O 1
ATOM 670 N N . LEU A 1 90 ? -2.435 -2.017 -9.472 1.00 93.94 90 LEU A N 1
ATOM 671 C CA . LEU A 1 90 ? -2.724 -1.194 -8.299 1.00 93.94 90 LEU A CA 1
ATOM 672 C C . LEU A 1 90 ? -4.046 -0.433 -8.455 1.00 93.94 90 LEU A C 1
ATOM 674 O O . LEU A 1 90 ? -4.793 -0.314 -7.490 1.00 93.94 90 LEU A O 1
ATOM 678 N N . GLU A 1 91 ? -4.339 0.088 -9.645 1.00 92.69 91 GLU A N 1
ATOM 679 C CA . GLU A 1 91 ? -5.594 0.786 -9.911 1.00 92.69 91 GLU A CA 1
ATOM 680 C C . GLU A 1 91 ? -6.807 -0.139 -9.746 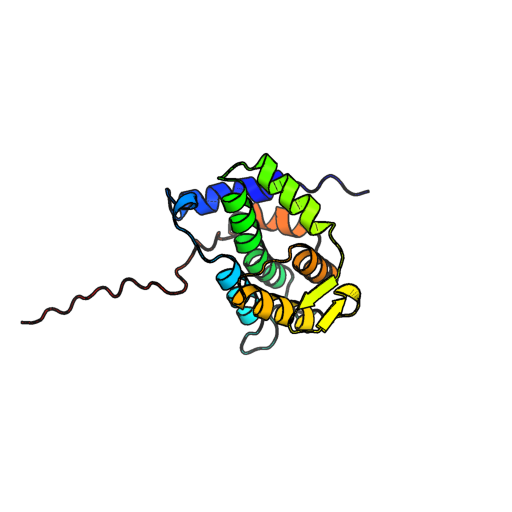1.00 92.69 91 GLU A C 1
ATOM 682 O O . GLU A 1 91 ? -7.790 0.255 -9.120 1.00 92.69 91 GLU A O 1
ATOM 687 N N . GLU A 1 92 ? -6.728 -1.371 -10.248 1.00 91.94 92 GLU A N 1
ATOM 688 C CA . GLU A 1 92 ? -7.749 -2.402 -10.040 1.00 91.94 92 GLU A CA 1
ATOM 689 C C . GLU A 1 92 ? -7.898 -2.743 -8.553 1.00 91.94 92 GLU A C 1
ATOM 691 O O . GLU A 1 92 ? -8.989 -2.608 -8.006 1.00 91.94 92 GLU A O 1
ATOM 696 N N . ALA A 1 93 ? -6.797 -3.035 -7.857 1.00 92.56 93 ALA A N 1
ATOM 697 C CA . ALA A 1 93 ? -6.817 -3.384 -6.434 1.00 92.56 93 ALA A CA 1
ATOM 698 C C . ALA A 1 93 ? -7.279 -2.240 -5.506 1.00 92.56 93 ALA A C 1
ATOM 700 O O . ALA A 1 93 ? -7.625 -2.458 -4.344 1.00 92.56 93 ALA A O 1
ATOM 701 N N . LEU A 1 94 ? -7.245 -0.991 -5.980 1.00 90.88 94 LEU A N 1
ATOM 702 C CA . LEU A 1 94 ? -7.809 0.169 -5.285 1.00 90.88 94 LEU A CA 1
ATOM 703 C C . LEU A 1 94 ? -9.325 0.308 -5.485 1.00 90.88 94 LEU A C 1
ATOM 705 O O . LEU A 1 94 ? -9.961 1.017 -4.700 1.00 90.88 94 LEU A O 1
ATOM 709 N N . ARG A 1 95 ? -9.876 -0.315 -6.534 1.00 87.50 95 ARG A N 1
ATOM 710 C CA . ARG A 1 95 ? -11.313 -0.381 -6.845 1.00 87.50 95 ARG A CA 1
ATOM 711 C C . ARG A 1 95 ? -11.983 -1.654 -6.324 1.00 87.50 95 ARG A C 1
ATOM 713 O O . ARG A 1 95 ? -13.207 -1.718 -6.388 1.00 87.50 95 ARG A O 1
ATOM 720 N N . ASP A 1 96 ? -11.202 -2.623 -5.848 1.00 86.62 96 ASP A N 1
ATOM 721 C CA . ASP A 1 96 ? -11.702 -3.814 -5.158 1.00 86.62 96 ASP A CA 1
ATOM 722 C C . ASP A 1 96 ? -12.642 -3.454 -4.001 1.00 86.62 96 ASP A C 1
ATOM 724 O O . ASP A 1 96 ? -12.680 -2.313 -3.521 1.00 86.62 96 ASP A O 1
ATOM 728 N N . ASP A 1 97 ? -13.379 -4.465 -3.538 1.00 82.69 97 ASP A N 1
ATOM 729 C CA . ASP A 1 97 ? -14.323 -4.341 -2.437 1.00 82.69 97 ASP A CA 1
ATOM 730 C C . ASP A 1 97 ? -13.710 -3.582 -1.254 1.00 82.69 97 ASP A C 1
ATOM 732 O O . ASP A 1 97 ? -12.592 -3.845 -0.799 1.00 82.69 97 ASP A O 1
ATOM 736 N N . GLU A 1 98 ? -14.489 -2.661 -0.685 1.00 88.94 98 GLU A N 1
ATOM 737 C CA . GLU A 1 98 ? -14.132 -1.982 0.561 1.00 88.94 98 GLU A CA 1
ATOM 738 C C . GLU A 1 98 ? -14.319 -2.906 1.775 1.00 88.94 98 GLU A C 1
ATOM 740 O O . GLU A 1 98 ? -14.839 -2.497 2.813 1.00 88.94 98 GLU A O 1
ATOM 745 N N . ALA A 1 99 ? -13.921 -4.169 1.641 1.00 94.25 99 ALA A N 1
ATOM 746 C CA . ALA A 1 99 ? -14.002 -5.177 2.671 1.00 94.25 99 ALA A CA 1
ATOM 747 C C . ALA A 1 99 ? -12.906 -6.240 2.519 1.00 94.25 99 ALA A C 1
ATOM 749 O O . ALA A 1 99 ? -12.374 -6.481 1.438 1.00 94.25 99 ALA A O 1
ATOM 750 N N . CYS A 1 100 ? -12.582 -6.920 3.616 1.00 94.69 100 CYS A N 1
ATOM 751 C CA . CYS A 1 100 ? -11.764 -8.127 3.575 1.00 94.69 100 CYS A CA 1
ATOM 752 C C . CYS A 1 100 ? -12.171 -9.127 4.660 1.00 94.69 100 CYS A C 1
ATOM 754 O O . CYS A 1 100 ? -12.836 -8.783 5.638 1.00 94.69 100 CYS A O 1
ATOM 756 N N . PHE A 1 101 ? -11.739 -10.378 4.491 1.00 95.06 101 PHE A N 1
ATOM 757 C CA . PHE A 1 101 ? -11.850 -11.407 5.518 1.00 95.06 101 PHE A CA 1
ATOM 758 C C . PHE A 1 101 ? -10.472 -11.691 6.123 1.00 95.06 101 PHE A C 1
ATOM 760 O O . PHE A 1 101 ? -9.530 -12.087 5.427 1.00 95.06 101 PHE A O 1
ATOM 767 N N . PHE A 1 102 ? -10.342 -11.483 7.428 1.00 96.06 102 PHE A N 1
ATOM 768 C CA . PHE A 1 102 ? -9.100 -11.657 8.172 1.00 96.06 102 PHE A CA 1
ATOM 769 C C . PHE A 1 102 ? -9.417 -12.151 9.583 1.00 96.06 102 PHE A C 1
ATOM 771 O O . PHE A 1 102 ? -10.428 -11.762 10.149 1.00 96.06 102 PHE A O 1
ATOM 778 N N . ASP A 1 103 ? -8.584 -13.032 10.138 1.00 94.62 103 ASP A N 1
ATOM 779 C CA . ASP A 1 103 ? -8.763 -13.556 11.504 1.00 94.62 103 ASP A CA 1
ATOM 780 C C . ASP A 1 103 ? -10.196 -14.051 11.809 1.00 94.62 103 ASP A C 1
ATOM 782 O O . ASP A 1 103 ? -10.820 -13.695 12.804 1.00 94.62 103 ASP A O 1
ATOM 786 N N . LEU A 1 104 ? -10.758 -14.832 10.876 1.00 95.88 104 LEU A N 1
ATOM 787 C CA . LEU A 1 104 ? -12.122 -15.379 10.946 1.00 95.88 104 LEU A CA 1
ATOM 788 C C . LEU A 1 104 ? -13.246 -14.325 11.033 1.00 95.88 104 LEU A C 1
ATOM 790 O O . LEU A 1 104 ? -14.385 -14.658 11.365 1.00 95.88 104 LEU A O 1
ATOM 794 N N . ARG A 1 105 ? -12.956 -13.066 10.691 1.00 95.44 105 ARG A N 1
ATOM 795 C CA . ARG A 1 105 ? -13.893 -11.943 10.726 1.00 95.44 105 ARG A CA 1
ATOM 796 C C . ARG A 1 105 ? -13.929 -11.197 9.392 1.00 95.44 105 ARG A C 1
ATOM 798 O O . ARG A 1 105 ? -12.909 -11.004 8.732 1.00 95.44 105 ARG A O 1
ATOM 805 N N . ALA A 1 106 ? -15.122 -10.740 9.014 1.00 95.94 106 ALA A N 1
ATOM 806 C CA . ALA A 1 106 ? -15.299 -9.784 7.928 1.00 95.94 106 ALA A CA 1
ATOM 807 C C . ALA A 1 106 ? -15.111 -8.350 8.446 1.00 95.94 106 ALA A C 1
ATOM 809 O O . ALA A 1 106 ? -15.666 -7.971 9.481 1.00 95.94 106 ALA A O 1
ATOM 810 N N . TYR A 1 107 ? -14.341 -7.561 7.710 1.00 97.12 107 TYR A N 1
ATOM 811 C CA . TYR A 1 107 ? -14.104 -6.146 7.960 1.00 97.12 107 TYR A CA 1
ATOM 812 C C . TYR A 1 107 ? -14.638 -5.357 6.777 1.00 97.12 107 TYR A C 1
ATOM 814 O O . TYR A 1 107 ? -14.204 -5.605 5.659 1.00 97.12 107 TYR A O 1
ATOM 822 N N . VAL A 1 108 ? -15.538 -4.407 7.020 1.00 96.69 108 VAL A N 1
ATOM 823 C CA . VAL A 1 108 ? -16.025 -3.457 6.011 1.00 96.69 108 VAL A CA 1
ATOM 824 C C . VAL A 1 108 ? -15.362 -2.115 6.292 1.00 96.69 108 VAL A C 1
ATOM 826 O O . VAL A 1 108 ? -15.617 -1.490 7.318 1.00 96.69 108 VAL A O 1
ATOM 829 N N . PHE A 1 109 ? -14.479 -1.662 5.406 1.00 95.06 109 PHE A N 1
ATOM 830 C CA . PHE A 1 109 ? -13.605 -0.517 5.662 1.00 95.06 109 PHE A CA 1
ATOM 831 C C . PHE A 1 109 ? -14.390 0.778 5.882 1.00 95.06 109 PHE A C 1
ATOM 833 O O . PHE A 1 109 ? -13.982 1.603 6.695 1.00 95.06 109 PHE A O 1
ATOM 840 N N . GLY A 1 110 ? -15.522 0.954 5.196 1.00 91.62 110 GLY A N 1
ATOM 841 C CA . GLY A 1 110 ? -16.394 2.121 5.361 1.00 91.62 110 GLY A CA 1
ATOM 842 C C . GLY A 1 110 ? -17.024 2.248 6.755 1.00 91.62 110 GLY A C 1
ATOM 843 O O . GLY A 1 110 ? -17.372 3.354 7.160 1.00 91.62 110 GLY A O 1
ATOM 844 N N . GLU A 1 111 ? -17.124 1.148 7.502 1.00 94.44 111 GLU A N 1
ATOM 845 C CA . GLU A 1 111 ? -17.702 1.106 8.854 1.00 94.44 111 GLU A CA 1
ATOM 846 C C . GLU A 1 111 ? -16.645 1.269 9.956 1.00 94.44 111 GLU A C 1
ATOM 848 O O . GLU A 1 111 ? -16.981 1.405 11.131 1.00 94.44 111 GLU A O 1
ATOM 853 N N . MET A 1 112 ? -15.363 1.265 9.585 1.00 92.81 112 MET A N 1
ATOM 854 C CA . MET A 1 112 ? -14.239 1.319 10.516 1.00 92.81 112 MET A CA 1
ATOM 855 C C . MET A 1 112 ? -13.760 2.752 10.754 1.00 92.81 112 MET A C 1
ATOM 857 O O . MET A 1 112 ? -13.658 3.566 9.830 1.00 92.81 112 MET A O 1
ATOM 861 N N . GLY A 1 113 ? -13.340 3.037 11.985 1.00 89.12 113 GLY A N 1
ATOM 862 C CA . GLY A 1 113 ? -12.563 4.234 12.290 1.00 89.12 113 GLY A CA 1
ATOM 863 C C . GLY A 1 113 ? -11.157 4.168 11.684 1.00 89.12 113 GLY A C 1
ATOM 864 O O . GLY A 1 113 ? -10.587 3.094 11.495 1.00 89.12 113 GLY A O 1
ATOM 865 N N . ASP A 1 114 ? -10.536 5.319 11.420 1.00 85.19 114 ASP A N 1
ATOM 866 C CA . ASP A 1 114 ? -9.210 5.358 10.777 1.00 85.19 114 ASP A CA 1
ATOM 867 C C . ASP A 1 114 ? -8.117 4.655 11.598 1.00 85.19 114 ASP A C 1
ATOM 869 O O . ASP A 1 114 ? -7.226 4.017 11.037 1.00 85.19 114 ASP A O 1
ATOM 873 N N . ALA A 1 115 ? -8.212 4.704 12.930 1.00 84.88 115 ALA A N 1
ATOM 874 C CA . ALA A 1 115 ? -7.319 3.956 13.812 1.00 84.88 115 ALA A CA 1
ATOM 875 C C . ALA A 1 115 ? -7.482 2.435 13.640 1.00 84.88 115 ALA A C 1
ATOM 877 O O . ALA A 1 115 ? -6.489 1.717 13.557 1.00 84.88 115 ALA A O 1
ATOM 878 N N . GLU A 1 116 ? -8.718 1.945 13.527 1.00 90.25 116 GLU A N 1
ATOM 879 C CA . GLU A 1 116 ? -9.007 0.521 13.317 1.00 90.25 116 GLU A CA 1
ATOM 880 C C . GLU A 1 116 ? -8.518 0.061 11.942 1.00 90.25 116 GLU A C 1
ATOM 882 O O . GLU A 1 116 ? -7.940 -1.018 11.821 1.00 90.25 116 GLU A O 1
ATOM 887 N N . LYS A 1 117 ? -8.671 0.894 10.903 1.00 92.25 117 LYS A N 1
ATOM 888 C CA . LYS A 1 117 ? -8.135 0.609 9.561 1.00 92.25 117 LYS A CA 1
ATOM 889 C C . LYS A 1 117 ? -6.619 0.444 9.588 1.00 92.25 117 LYS A C 1
ATOM 891 O O . LYS A 1 117 ? -6.086 -0.473 8.970 1.00 92.25 117 LYS A O 1
ATOM 896 N N . LEU A 1 118 ? -5.916 1.306 10.319 1.00 90.62 118 LEU A N 1
ATOM 897 C CA . LEU A 1 118 ? -4.464 1.222 10.474 1.00 90.62 118 LEU A CA 1
ATOM 898 C C . LEU A 1 118 ? -4.038 0.001 11.300 1.00 90.62 118 LEU A C 1
ATOM 900 O O . LEU A 1 118 ? -3.046 -0.636 10.958 1.00 90.62 118 LEU A O 1
ATOM 904 N N . GLN A 1 119 ? -4.793 -0.375 12.336 1.00 91.94 119 GLN A N 1
ATOM 905 C CA . GLN A 1 119 ? -4.559 -1.622 13.079 1.00 91.94 119 GLN A CA 1
ATOM 906 C C . GLN A 1 119 ? -4.752 -2.853 12.192 1.00 91.94 119 GLN A C 1
ATOM 908 O O . GLN A 1 119 ? -3.912 -3.751 12.198 1.00 91.94 119 GLN A O 1
ATOM 913 N N . LEU A 1 120 ? -5.815 -2.879 11.387 1.00 95.31 120 LEU A N 1
ATOM 914 C CA . LEU A 1 120 ? -6.055 -3.950 10.425 1.00 95.31 120 LEU A CA 1
ATOM 915 C C . LEU A 1 120 ? -4.935 -4.009 9.379 1.00 95.31 120 LEU A C 1
ATOM 917 O O . LEU A 1 120 ? -4.416 -5.084 9.095 1.00 9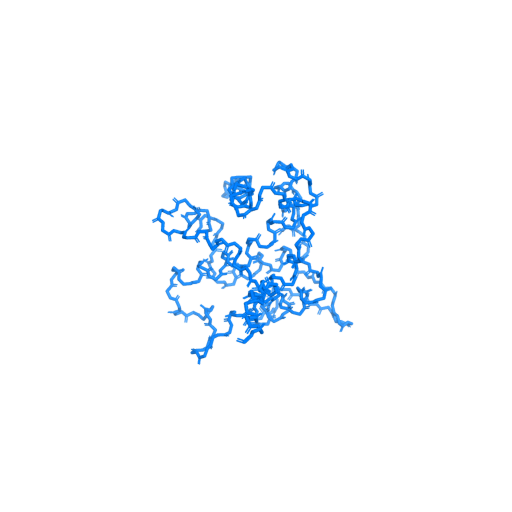5.31 120 LEU A O 1
ATOM 921 N N . MET A 1 121 ? -4.498 -2.861 8.857 1.00 94.94 121 MET A N 1
ATOM 922 C CA . MET A 1 121 ? -3.364 -2.780 7.932 1.00 94.94 121 MET A CA 1
ATOM 923 C C . MET A 1 121 ? -2.070 -3.298 8.570 1.00 94.94 121 MET A C 1
ATOM 925 O O . MET A 1 121 ? -1.325 -4.032 7.923 1.00 94.94 121 MET A O 1
ATOM 929 N N . ALA A 1 122 ? -1.822 -2.965 9.839 1.00 93.56 122 ALA A N 1
ATOM 930 C CA . ALA A 1 122 ? -0.693 -3.480 10.602 1.00 93.56 122 ALA A CA 1
ATOM 931 C C . ALA A 1 122 ? -0.734 -5.009 10.719 1.00 93.56 122 ALA A C 1
ATOM 933 O O . ALA A 1 122 ? 0.238 -5.681 10.367 1.00 93.56 122 ALA A O 1
ATOM 934 N N . ALA A 1 123 ? -1.868 -5.559 11.159 1.00 95.56 123 ALA A N 1
ATOM 935 C CA . ALA A 1 123 ? -2.057 -6.995 11.332 1.00 95.56 123 ALA A CA 1
ATOM 936 C C . ALA A 1 123 ? -1.920 -7.756 10.004 1.00 95.56 123 ALA A C 1
ATOM 938 O O . ALA A 1 123 ? -1.181 -8.740 9.921 1.00 95.56 123 ALA A O 1
ATOM 939 N N . MET A 1 124 ? -2.555 -7.264 8.938 1.00 95.56 124 MET A N 1
ATOM 940 C CA . MET A 1 124 ? -2.449 -7.866 7.610 1.00 95.56 124 MET A CA 1
ATOM 941 C C . MET A 1 124 ? -1.020 -7.799 7.070 1.00 95.56 124 MET A C 1
ATOM 943 O O . MET A 1 124 ? -0.507 -8.820 6.609 1.00 95.56 124 MET A O 1
ATOM 947 N N . GLY A 1 125 ? -0.344 -6.656 7.204 1.00 95.56 125 GLY A N 1
ATOM 948 C CA . GLY A 1 125 ? 1.047 -6.505 6.785 1.00 95.56 125 GLY A CA 1
ATOM 949 C C . GLY A 1 125 ? 1.981 -7.486 7.498 1.00 95.56 125 GLY A C 1
ATOM 950 O O . GLY A 1 125 ? 2.794 -8.151 6.855 1.00 95.56 125 GLY A O 1
ATOM 951 N N . MET A 1 126 ? 1.805 -7.672 8.810 1.00 94.81 126 MET A N 1
ATOM 952 C CA . MET A 1 126 ? 2.554 -8.672 9.585 1.00 94.81 126 MET A CA 1
ATOM 953 C C . MET A 1 126 ? 2.233 -10.115 9.175 1.00 94.81 126 MET A C 1
ATOM 955 O O . MET A 1 126 ? 3.101 -10.978 9.270 1.00 94.81 126 MET A O 1
ATOM 959 N N . SER A 1 127 ? 1.031 -10.372 8.654 1.00 95.50 127 SER A N 1
ATOM 960 C CA . SER A 1 127 ? 0.645 -11.666 8.070 1.00 95.50 127 SER A CA 1
ATOM 961 C C . SER A 1 127 ? 1.100 -11.866 6.614 1.00 95.50 127 SER A C 1
ATOM 963 O O . SER A 1 127 ? 0.743 -12.865 5.992 1.00 95.50 127 SER A O 1
ATOM 965 N N . GLY A 1 128 ? 1.851 -10.918 6.041 1.00 94.81 128 GLY A N 1
ATOM 966 C CA . GLY A 1 128 ? 2.317 -10.988 4.654 1.00 94.81 128 GLY A CA 1
ATOM 967 C C . GLY A 1 128 ? 1.280 -10.559 3.611 1.00 94.81 128 GLY A C 1
ATOM 968 O O . GLY A 1 128 ? 1.457 -10.829 2.427 1.00 94.81 128 GLY A O 1
ATOM 969 N N . ARG A 1 129 ? 0.188 -9.903 4.023 1.00 95.25 129 ARG A N 1
ATOM 970 C CA . ARG A 1 129 ? -0.926 -9.513 3.147 1.00 95.25 129 ARG A CA 1
ATOM 971 C C . ARG A 1 129 ? -0.977 -8.001 2.953 1.00 95.25 129 ARG A C 1
ATOM 973 O O . ARG A 1 129 ? -0.858 -7.238 3.908 1.00 95.25 129 ARG A O 1
ATOM 980 N N . ILE A 1 130 ? -1.220 -7.577 1.716 1.00 95.31 130 ILE A N 1
ATOM 981 C CA . ILE A 1 130 ? -1.394 -6.171 1.338 1.00 95.31 130 ILE A CA 1
ATOM 982 C C . ILE A 1 130 ? -2.759 -6.014 0.675 1.00 95.31 130 ILE A C 1
ATOM 984 O O . ILE A 1 130 ? -3.078 -6.757 -0.248 1.00 95.31 130 ILE A O 1
ATOM 988 N N . TYR A 1 131 ? -3.533 -5.031 1.140 1.00 95.31 131 TYR A N 1
ATOM 989 C CA . TYR A 1 131 ? -4.846 -4.676 0.597 1.00 95.31 131 TYR A CA 1
ATOM 990 C C . TYR A 1 131 ? -4.859 -3.191 0.212 1.00 95.31 131 TYR A C 1
ATOM 992 O O . TYR A 1 131 ? -5.053 -2.338 1.085 1.00 95.31 131 TYR A O 1
ATOM 1000 N N . PRO A 1 132 ? -4.641 -2.850 -1.070 1.00 95.12 132 PRO A N 1
ATOM 1001 C CA . PRO A 1 132 ? -4.637 -1.460 -1.519 1.00 95.12 132 PRO A CA 1
ATOM 1002 C C . PRO A 1 132 ? -5.958 -0.725 -1.252 1.00 95.12 132 PRO A C 1
ATOM 1004 O O . PRO A 1 132 ? -5.925 0.424 -0.809 1.00 95.12 132 PRO A O 1
ATOM 1007 N N . ALA A 1 133 ? -7.113 -1.382 -1.402 1.00 94.38 133 ALA A N 1
ATOM 1008 C CA . ALA A 1 133 ? -8.422 -0.804 -1.074 1.00 94.38 133 ALA A CA 1
ATOM 1009 C C . ALA A 1 133 ? -8.517 -0.276 0.378 1.00 94.38 133 ALA A C 1
ATOM 1011 O O . ALA A 1 133 ? -9.094 0.791 0.616 1.00 94.38 133 ALA A O 1
ATOM 1012 N N . LEU A 1 134 ? -7.872 -0.943 1.347 1.00 95.19 134 LEU A N 1
ATOM 1013 C CA . LEU A 1 134 ? -7.802 -0.467 2.735 1.00 95.19 134 LEU A CA 1
ATOM 1014 C C . LEU A 1 134 ? -6.997 0.836 2.848 1.00 95.19 134 LEU A C 1
ATOM 1016 O O . LEU A 1 134 ? -7.407 1.758 3.552 1.00 95.19 134 LEU A O 1
ATOM 1020 N N . PHE A 1 135 ? -5.881 0.948 2.123 1.00 93.38 135 PHE A N 1
ATOM 1021 C CA . PHE A 1 135 ? -5.118 2.197 2.036 1.00 93.38 135 PHE A CA 1
ATOM 1022 C C . PHE A 1 135 ? -5.950 3.324 1.411 1.00 93.38 135 PHE A C 1
ATOM 1024 O O . PHE A 1 135 ? -5.987 4.430 1.956 1.00 93.38 135 PHE A O 1
ATOM 1031 N N . GLY A 1 136 ? -6.690 3.033 0.337 1.00 92.50 136 GLY A N 1
ATOM 1032 C CA . GLY A 1 136 ? -7.644 3.976 -0.250 1.00 92.50 136 GLY A CA 1
ATOM 1033 C C . GLY A 1 136 ? -8.689 4.462 0.764 1.00 92.50 136 GLY A C 1
ATOM 1034 O O . GLY A 1 136 ? -8.980 5.658 0.827 1.00 92.50 136 GLY A O 1
ATOM 1035 N N . SER A 1 137 ? -9.198 3.569 1.617 1.00 92.56 137 SER A N 1
ATOM 1036 C CA . SER A 1 137 ? -10.155 3.919 2.676 1.00 92.56 137 SER A CA 1
ATOM 1037 C C . SER A 1 137 ? -9.547 4.779 3.791 1.00 92.56 137 SER A C 1
ATOM 1039 O O . SER A 1 137 ? -10.211 5.692 4.291 1.00 92.56 137 SER A O 1
ATOM 1041 N N . VAL A 1 138 ? -8.279 4.551 4.158 1.00 90.38 138 VAL A N 1
ATOM 1042 C CA . VAL A 1 138 ? -7.535 5.423 5.090 1.00 90.38 138 VAL A CA 1
ATOM 1043 C C . VAL A 1 138 ? -7.366 6.822 4.498 1.00 90.38 138 VAL A C 1
ATOM 1045 O O . VAL A 1 138 ? -7.664 7.809 5.164 1.00 90.38 138 VAL A O 1
ATOM 1048 N N . MET A 1 139 ? -6.942 6.930 3.235 1.00 88.75 139 MET A N 1
ATOM 1049 C CA . MET A 1 139 ? -6.801 8.227 2.560 1.00 88.75 139 MET A CA 1
ATOM 1050 C C . MET A 1 139 ? -8.107 9.028 2.568 1.00 88.75 139 MET A C 1
ATOM 1052 O O . MET A 1 139 ? -8.104 10.206 2.936 1.00 88.75 139 MET A O 1
ATOM 1056 N N . ARG A 1 140 ? -9.227 8.377 2.216 1.00 88.88 140 ARG A N 1
ATOM 1057 C CA . ARG A 1 140 ? -10.558 9.000 2.232 1.00 88.88 140 ARG A CA 1
ATOM 1058 C C . ARG A 1 140 ? -10.956 9.470 3.631 1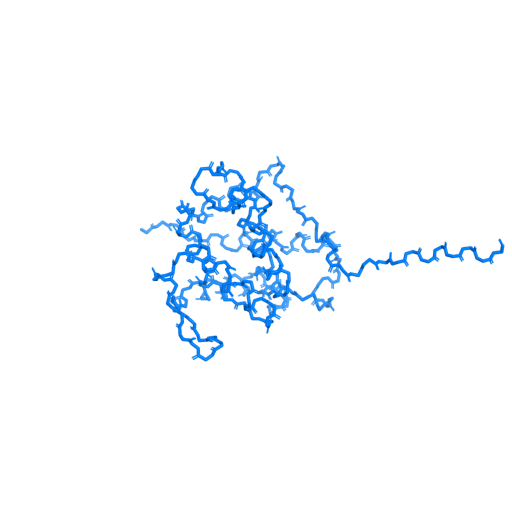.00 88.88 140 ARG A C 1
ATOM 1060 O O . ARG A 1 140 ? -11.438 10.593 3.759 1.00 88.88 140 ARG A O 1
ATOM 1067 N N . GLY A 1 141 ? -10.718 8.660 4.667 1.00 85.62 141 GLY A N 1
ATOM 1068 C CA . GLY A 1 141 ? -11.012 9.021 6.062 1.00 85.62 141 GLY A CA 1
ATOM 1069 C C . GLY A 1 141 ? -10.274 10.280 6.532 1.00 85.62 141 GLY A C 1
ATOM 1070 O O . GLY A 1 141 ? -10.856 11.159 7.170 1.00 85.62 141 GLY A O 1
ATOM 1071 N N . LEU A 1 142 ? -9.025 10.444 6.088 1.00 82.38 142 LEU A N 1
ATOM 1072 C CA . LEU A 1 142 ? -8.198 11.621 6.372 1.00 82.38 142 LEU A CA 1
ATOM 1073 C C . LEU A 1 142 ? -8.551 12.855 5.523 1.00 82.38 142 LEU A C 1
ATOM 1075 O O . LEU A 1 142 ? -7.967 13.920 5.728 1.00 82.38 142 LEU A O 1
ATOM 1079 N N . GLY A 1 143 ? -9.482 12.736 4.570 1.00 84.69 143 GLY A N 1
ATOM 1080 C CA . GLY A 1 143 ? -9.829 13.807 3.634 1.00 84.69 143 GLY A CA 1
ATOM 1081 C C . GLY A 1 143 ? -8.700 14.152 2.659 1.00 84.69 143 GLY A C 1
ATOM 1082 O O . GLY A 1 143 ? -8.633 15.285 2.185 1.00 84.69 143 GLY A O 1
ATOM 1083 N N . LEU A 1 144 ? -7.795 13.205 2.391 1.00 82.25 144 LEU A N 1
ATOM 1084 C CA . LEU A 1 144 ? -6.663 13.376 1.483 1.00 82.25 144 LEU A CA 1
ATOM 1085 C C . LEU A 1 144 ? -6.945 12.671 0.157 1.00 82.25 144 LEU A C 1
ATOM 1087 O O . LEU A 1 144 ? -7.378 11.519 0.116 1.00 82.25 144 LEU A O 1
ATOM 1091 N N . GLY A 1 145 ? -6.696 13.378 -0.939 1.00 82.25 145 GLY A N 1
ATOM 1092 C CA . GLY A 1 145 ? -6.846 12.859 -2.290 1.00 82.25 145 GLY A CA 1
ATOM 1093 C C . GLY A 1 145 ? -5.520 12.412 -2.893 1.00 82.25 145 GLY A C 1
ATOM 1094 O O . GLY A 1 145 ? -4.435 12.750 -2.422 1.00 82.25 145 GLY A O 1
ATOM 1095 N N . TRP A 1 146 ? -5.603 11.704 -4.016 1.00 82.12 146 TRP A N 1
ATOM 1096 C CA . TRP A 1 146 ? -4.426 11.314 -4.796 1.00 82.12 146 TRP A CA 1
ATOM 1097 C C . TRP A 1 146 ? -3.613 12.507 -5.300 1.00 82.12 146 TRP A C 1
ATOM 1099 O O . TRP A 1 146 ? -2.392 12.426 -5.348 1.00 82.12 146 TRP A O 1
ATOM 1109 N N . ALA A 1 147 ? -4.261 13.644 -5.569 1.00 78.75 147 ALA A N 1
ATOM 1110 C CA . ALA A 1 147 ? -3.567 14.887 -5.895 1.00 78.75 147 ALA A CA 1
ATOM 1111 C C . ALA A 1 147 ? -2.623 15.350 -4.766 1.00 78.75 147 ALA A C 1
ATOM 1113 O O . ALA A 1 147 ? -1.527 15.835 -5.045 1.00 78.75 147 ALA A O 1
ATOM 1114 N N . ASP A 1 148 ? -3.009 15.158 -3.498 1.00 78.25 148 ASP A N 1
ATOM 1115 C CA . ASP A 1 148 ? -2.161 15.509 -2.355 1.00 78.25 148 ASP A CA 1
ATOM 1116 C C . ASP A 1 148 ? -0.942 14.581 -2.254 1.00 78.25 148 ASP A C 1
ATOM 1118 O O . ASP A 1 148 ? 0.169 15.032 -1.968 1.00 78.25 148 ASP A O 1
ATOM 1122 N N . VAL A 1 149 ? -1.141 13.289 -2.534 1.00 73.75 149 VAL A N 1
ATOM 1123 C CA . VAL A 1 149 ? -0.076 12.274 -2.573 1.00 73.75 149 VAL A CA 1
ATOM 1124 C C . VAL A 1 149 ? 0.916 12.579 -3.700 1.00 73.75 149 VAL A C 1
ATOM 1126 O O . VAL A 1 149 ? 2.124 12.621 -3.462 1.00 73.75 149 VAL A O 1
ATOM 1129 N N . SER A 1 150 ? 0.420 12.873 -4.904 1.00 71.81 150 SER A N 1
ATOM 1130 C CA . SER A 1 150 ? 1.245 13.230 -6.064 1.00 71.81 150 SER A CA 1
ATOM 1131 C C . SER A 1 150 ? 2.063 14.503 -5.834 1.00 71.81 150 SER A C 1
ATOM 1133 O O . SER A 1 150 ? 3.253 14.529 -6.143 1.00 71.81 150 SER A O 1
ATOM 1135 N N . ALA A 1 151 ? 1.480 15.543 -5.229 1.00 68.56 151 ALA A N 1
ATOM 1136 C CA . ALA A 1 151 ? 2.187 16.794 -4.941 1.00 68.56 151 ALA A CA 1
ATOM 1137 C C . ALA A 1 151 ? 3.354 16.612 -3.949 1.00 68.56 151 ALA A C 1
ATOM 1139 O O . ALA A 1 151 ? 4.413 17.233 -4.094 1.00 68.56 151 ALA A O 1
ATOM 1140 N N . GLN A 1 152 ? 3.197 15.728 -2.959 1.00 67.06 152 GLN A N 1
ATOM 1141 C CA . GLN A 1 152 ? 4.246 15.444 -1.977 1.00 67.06 152 GLN A CA 1
ATOM 1142 C C . GLN A 1 152 ? 5.451 14.725 -2.600 1.00 67.06 152 GLN A C 1
ATOM 1144 O O . GLN A 1 152 ? 6.576 14.884 -2.126 1.00 67.06 152 GLN A O 1
ATOM 1149 N N . LEU A 1 153 ? 5.220 13.953 -3.661 1.00 61.06 153 LEU A N 1
ATOM 1150 C CA . LEU A 1 153 ? 6.238 13.172 -4.355 1.00 61.06 153 LEU A CA 1
ATOM 1151 C C . LEU A 1 153 ? 7.186 14.032 -5.209 1.00 61.06 153 LEU A C 1
ATOM 1153 O O . LEU A 1 153 ? 8.352 13.688 -5.375 1.00 61.06 153 LEU A O 1
ATOM 1157 N N . ILE A 1 154 ? 6.669 15.142 -5.746 1.00 55.81 154 ILE A N 1
ATOM 1158 C CA . ILE A 1 154 ? 7.380 16.067 -6.646 1.00 55.81 154 ILE A CA 1
ATOM 1159 C C . ILE A 1 154 ? 8.121 17.161 -5.851 1.00 55.81 154 ILE A C 1
ATOM 1161 O O . ILE A 1 154 ? 9.028 17.813 -6.364 1.00 55.81 154 ILE A O 1
ATOM 1165 N N . SER A 1 155 ? 7.761 17.364 -4.580 1.00 50.69 155 SER A N 1
ATOM 1166 C CA . SER A 1 155 ? 8.312 18.444 -3.760 1.00 50.69 155 SER A CA 1
ATOM 1167 C C . SER A 1 155 ? 9.793 18.207 -3.407 1.00 50.69 155 SER A C 1
ATOM 1169 O O . SER A 1 155 ? 10.117 17.174 -2.809 1.00 50.69 155 SER A O 1
ATOM 1171 N N . PRO A 1 156 ? 10.705 19.161 -3.689 1.00 35.12 156 PRO A N 1
ATOM 1172 C CA . PRO A 1 156 ? 12.110 19.065 -3.301 1.00 35.12 156 PRO A CA 1
ATOM 1173 C C . PRO A 1 156 ? 12.213 19.195 -1.777 1.00 35.12 156 PRO A C 1
ATOM 1175 O O . PRO A 1 156 ? 11.958 20.250 -1.208 1.00 35.12 156 PRO A O 1
ATOM 1178 N N . GLY A 1 157 ? 12.501 18.087 -1.095 1.00 42.34 157 GLY A N 1
ATOM 1179 C CA . GLY A 1 157 ? 12.401 17.971 0.368 1.00 42.34 157 GLY A CA 1
ATOM 1180 C C . GLY A 1 157 ? 11.378 16.932 0.829 1.00 42.34 157 GLY A C 1
ATOM 1181 O O . GLY A 1 157 ? 11.375 16.544 1.997 1.00 42.34 157 GLY A O 1
ATOM 1182 N N . GLY A 1 158 ? 10.575 16.390 -0.093 1.00 41.41 158 GLY A N 1
ATOM 1183 C CA . GLY A 1 158 ? 9.919 15.098 0.054 1.00 41.41 158 GLY A CA 1
ATOM 1184 C C . GLY A 1 158 ? 10.983 14.013 0.038 1.00 41.41 158 GLY A C 1
ATOM 1185 O O . GLY A 1 158 ? 11.109 13.290 -0.943 1.00 41.41 158 GLY A O 1
ATOM 1186 N N . ALA A 1 159 ? 11.797 13.953 1.096 1.00 37.72 159 ALA A N 1
ATOM 1187 C CA . ALA A 1 159 ? 12.779 12.910 1.289 1.00 37.72 159 ALA A CA 1
ATOM 1188 C C . ALA A 1 159 ? 12.090 11.591 0.948 1.00 37.72 159 ALA A C 1
ATOM 1190 O O . ALA A 1 159 ? 11.112 11.195 1.589 1.00 37.72 159 ALA A O 1
ATOM 1191 N N . ILE A 1 160 ? 12.564 10.956 -0.121 1.00 42.50 160 ILE A N 1
ATOM 1192 C CA . ILE A 1 160 ? 12.512 9.515 -0.249 1.00 42.50 160 ILE A CA 1
ATOM 1193 C C . ILE A 1 160 ? 13.208 9.086 1.042 1.00 42.50 160 ILE A C 1
ATOM 1195 O O . ILE A 1 160 ? 14.406 9.351 1.167 1.00 42.50 160 ILE A O 1
ATOM 1199 N N . PRO A 1 161 ? 12.520 8.526 2.059 1.00 41.56 161 PRO A N 1
ATOM 1200 C CA . PRO A 1 161 ? 13.253 7.676 2.952 1.00 41.56 161 PRO A CA 1
ATOM 1201 C C . PRO A 1 161 ? 13.766 6.629 1.979 1.00 41.56 161 PRO A C 1
ATOM 1203 O O . PRO A 1 161 ? 12.997 5.816 1.457 1.00 41.56 161 PRO A O 1
ATOM 1206 N N . ALA A 1 162 ? 15.063 6.721 1.670 1.00 35.91 162 ALA A N 1
ATOM 1207 C CA . ALA A 1 162 ? 15.833 5.552 1.326 1.00 35.91 162 ALA A CA 1
ATOM 1208 C C . ALA A 1 162 ? 15.277 4.446 2.213 1.00 35.91 162 ALA A C 1
ATOM 1210 O O . ALA A 1 162 ? 14.981 4.711 3.381 1.00 35.91 162 ALA A O 1
ATOM 1211 N N . PHE A 1 163 ? 15.021 3.276 1.647 1.00 39.19 163 PHE A N 1
ATOM 1212 C CA . PHE A 1 163 ? 14.687 2.098 2.424 1.00 39.19 163 PHE A CA 1
ATOM 1213 C C . PHE A 1 163 ? 15.748 1.940 3.524 1.00 39.19 163 PHE A C 1
ATOM 1215 O O . PHE A 1 163 ? 16.786 1.315 3.334 1.00 39.19 163 PHE A O 1
ATOM 1222 N N . VAL A 1 164 ? 15.531 2.582 4.670 1.00 35.16 164 VAL A N 1
ATOM 1223 C CA . VAL A 1 164 ? 16.363 2.471 5.847 1.00 35.16 164 VAL A CA 1
ATOM 1224 C C . VAL A 1 164 ? 15.824 1.219 6.483 1.00 35.16 164 VAL A C 1
ATOM 1226 O O . VAL A 1 164 ? 14.843 1.243 7.220 1.00 35.16 164 VAL A O 1
ATOM 1229 N N . VAL A 1 165 ? 16.422 0.108 6.058 1.00 36.25 165 VAL A N 1
ATOM 1230 C CA . VAL A 1 165 ? 17.043 -0.831 6.987 1.00 36.25 165 VAL A CA 1
ATOM 1231 C C . VAL A 1 165 ? 16.196 -1.010 8.247 1.00 36.25 165 VAL A C 1
ATOM 1233 O O . VAL A 1 165 ? 16.603 -0.681 9.355 1.00 36.25 165 VAL A O 1
ATOM 1236 N N . CYS A 1 166 ? 14.995 -1.556 8.093 1.00 30.45 166 CYS A N 1
ATOM 1237 C CA . CYS A 1 166 ? 14.396 -2.285 9.197 1.00 30.45 166 CYS A CA 1
ATOM 1238 C C . CYS A 1 166 ? 14.980 -3.702 9.146 1.00 30.45 166 CYS A C 1
ATOM 1240 O O . CYS A 1 166 ? 14.410 -4.596 8.524 1.00 30.45 166 CYS A O 1
ATOM 1242 N N . GLY A 1 167 ? 16.156 -3.872 9.762 1.00 31.33 167 GLY A N 1
ATOM 1243 C CA . GLY A 1 167 ? 16.463 -5.114 10.476 1.00 31.33 167 GLY A CA 1
ATOM 1244 C C . GLY A 1 167 ? 17.300 -6.208 9.808 1.00 31.33 167 GLY A C 1
ATOM 1245 O O . GLY A 1 167 ? 17.237 -7.332 10.283 1.00 31.33 167 GLY A O 1
ATOM 1246 N N . ILE A 1 168 ? 18.13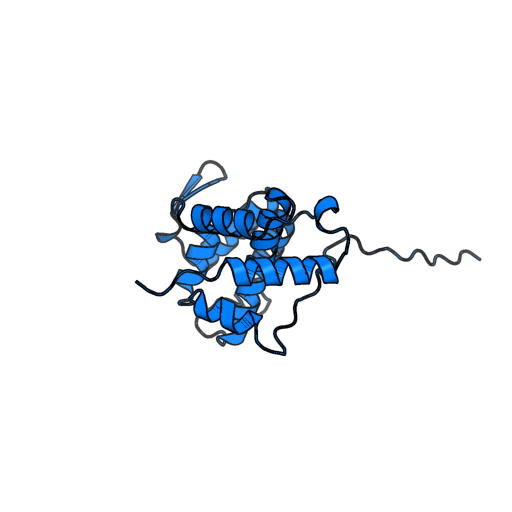4 -5.918 8.808 1.00 31.52 168 ILE A N 1
ATOM 1247 C CA . ILE A 1 168 ? 19.475 -6.530 8.795 1.00 31.52 168 ILE A CA 1
ATOM 1248 C C . ILE A 1 168 ? 20.437 -5.363 8.933 1.00 31.52 168 ILE A C 1
ATOM 1250 O O . ILE A 1 168 ? 20.974 -4.836 7.959 1.00 31.52 168 ILE A O 1
ATOM 1254 N N . ALA A 1 169 ? 20.597 -4.897 10.172 1.00 27.81 169 ALA A N 1
ATOM 1255 C CA . ALA A 1 169 ? 21.851 -4.263 10.512 1.00 27.81 169 ALA A CA 1
ATOM 1256 C C . ALA A 1 169 ? 22.930 -5.263 10.085 1.00 27.81 169 ALA A C 1
ATOM 1258 O O . ALA A 1 169 ? 22.945 -6.398 10.558 1.00 27.81 169 ALA A O 1
ATOM 1259 N N . ARG A 1 170 ? 23.811 -4.871 9.159 1.00 28.33 170 ARG A N 1
ATOM 1260 C CA . ARG A 1 170 ? 25.155 -5.427 9.207 1.00 28.33 170 ARG A CA 1
ATOM 1261 C C . ARG A 1 170 ? 25.645 -5.083 10.601 1.00 28.33 170 ARG A C 1
ATOM 1263 O O . ARG A 1 170 ? 25.993 -3.935 10.865 1.00 28.33 170 ARG A O 1
ATOM 1270 N N . GLU A 1 171 ? 25.608 -6.059 11.491 1.00 26.23 171 GLU A N 1
ATOM 1271 C CA . GLU A 1 171 ? 26.514 -6.083 12.614 1.00 26.23 171 GLU A CA 1
ATOM 1272 C C . GLU A 1 171 ? 27.897 -6.019 11.968 1.00 26.23 171 GLU A C 1
ATOM 1274 O O . GLU A 1 171 ? 28.370 -6.966 11.340 1.00 26.23 171 GLU A O 1
ATOM 1279 N N . SER A 1 172 ? 28.489 -4.825 11.950 1.00 32.94 172 SER A N 1
ATOM 1280 C CA . SER A 1 172 ? 29.904 -4.715 11.671 1.00 32.94 172 SER A CA 1
ATOM 1281 C C . SER A 1 172 ? 30.579 -5.346 12.875 1.00 32.94 172 SER A C 1
ATOM 1283 O O . SER A 1 172 ? 30.850 -4.665 13.865 1.00 32.94 172 SER A O 1
ATOM 1285 N N . SER A 1 173 ? 30.815 -6.650 12.810 1.00 33.88 173 SER A N 1
ATOM 1286 C CA . SER A 1 173 ? 31.730 -7.346 13.698 1.00 33.88 173 SER A CA 1
ATOM 1287 C C . SER A 1 173 ? 33.131 -6.800 13.400 1.00 33.88 173 SER A C 1
ATOM 1289 O O . SER A 1 173 ? 33.934 -7.389 12.687 1.00 33.88 173 SER A O 1
ATOM 1291 N N . ARG A 1 174 ? 33.421 -5.602 13.909 1.00 35.91 174 ARG A N 1
ATOM 1292 C CA . ARG A 1 174 ? 34.755 -5.265 14.389 1.00 35.91 174 ARG A CA 1
ATOM 1293 C C . ARG A 1 174 ? 34.821 -5.749 15.831 1.00 35.91 174 ARG A C 1
ATOM 1295 O O . ARG A 1 174 ? 34.926 -4.954 16.756 1.00 35.91 174 ARG A O 1
ATOM 1302 N N . GLU A 1 175 ? 34.761 -7.063 16.001 1.00 33.47 175 GLU A N 1
ATOM 1303 C CA . GLU A 1 175 ? 35.481 -7.687 17.099 1.00 33.47 175 GLU A CA 1
ATOM 1304 C C . GLU A 1 175 ? 36.934 -7.765 16.640 1.00 33.47 175 GLU A C 1
ATOM 1306 O O . GLU A 1 175 ? 37.363 -8.687 15.951 1.00 33.47 175 GLU A O 1
ATOM 1311 N N . ALA A 1 176 ? 37.686 -6.714 16.958 1.00 35.50 176 ALA A N 1
ATOM 1312 C CA . ALA A 1 176 ? 39.111 -6.877 17.149 1.00 35.50 176 ALA A CA 1
ATOM 1313 C C . ALA A 1 176 ? 39.274 -7.720 18.419 1.00 35.50 176 ALA A C 1
ATOM 1315 O O . ALA A 1 176 ? 39.215 -7.200 19.528 1.00 35.50 176 ALA A O 1
ATOM 1316 N N . ILE A 1 177 ? 39.415 -9.030 18.237 1.00 39.56 177 ILE A N 1
ATOM 1317 C CA . ILE A 1 177 ? 40.075 -9.891 19.212 1.00 39.56 177 ILE A CA 1
ATOM 1318 C C . ILE A 1 177 ? 41.566 -9.815 18.883 1.00 39.56 177 ILE A C 1
ATOM 1320 O O . ILE A 1 177 ? 42.023 -10.538 18.000 1.00 39.56 177 ILE A O 1
ATOM 1324 N N . VAL A 1 178 ? 42.273 -8.894 19.546 1.00 36.28 178 VAL A N 1
ATOM 1325 C CA . VAL A 1 178 ? 43.575 -9.100 20.215 1.00 36.28 178 VAL A CA 1
ATOM 1326 C C . VAL A 1 178 ? 43.630 -8.133 21.390 1.00 36.28 178 VAL A C 1
ATOM 1328 O O . VAL A 1 178 ? 43.427 -6.922 21.149 1.00 36.28 178 VAL A O 1
#

Secondary structure (DSSP, 8-state):
-----THHHHHHHHHHHHHHH-TTTTTS---HHHHHHHHHHHTEETTEETTSBTB-HHHHHHHHHHHHHHHHHHHHHHTTT-HHHHHHHHHHHHHS-SEEEETTEEEEGGGS-HHHHHHHHHHHHHTT---HHHHHHHHHHTT--HHHHHHHHHSTT--------SS-----------